Protein AF-A0A5N5KBK5-F1 (afdb_monomer)

Solvent-accessible surface area (backbone atoms only — not comparable to full-atom values): 7857 Å² total; per-residue (Å²): 133,84,83,83,85,76,79,83,78,95,79,77,62,67,44,64,61,38,65,62,66,59,62,87,54,95,77,82,88,71,98,66,90,74,91,50,87,87,74,70,76,76,79,67,47,69,76,61,60,53,34,38,37,91,88,79,69,47,76,40,67,69,63,51,51,38,93,85,81,64,46,69,68,24,78,38,64,38,83,72,53,65,41,37,40,71,66,59,87,49,27,69,35,76,36,81,89,70,71,42,75,47,67,69,32,67,91,77,58,75,78,37,83,91,75,66,76

Sequence (117 aa):
MEEEQNPVSPSRTSTEQIQQDTAKLPHQYGSSSLSNPKDRHEIVRHDIEQVICSVCNTEQEVAQVCNKCGVKMGEYFCDICKFYDDDTSKQHFHCDGCGICRLGGREKFFHCEKCGL

Nearest PDB structures (foldseek):
  7ynx-assembly2_B  TM=9.469E-01  e=6.354E-08  Homo sapiens
  2dkt-assembly1_A  TM=8.827E-01  e=1.521E-07  Mus musculus
  2k2c-assembly1_A  TM=8.159E-01  e=4.761E-07  Homo sapiens

Organism: NCBI:txid2182728

Radius of gyration: 17.58 Å; Cα contacts (8 Å, |Δi|>4): 141; chains: 1; bounding box: 38×39×58 Å

Mean predicted aligned error: 12.8 Å

Structure (mmCIF, N/CA/C/O backbone):
data_AF-A0A5N5KBK5-F1
#
_entry.id   AF-A0A5N5KBK5-F1
#
loop_
_atom_site.group_PDB
_atom_site.id
_atom_site.type_symbol
_atom_site.label_atom_id
_atom_site.label_alt_id
_atom_site.label_comp_id
_atom_site.label_asym_id
_atom_site.label_entity_id
_atom_site.label_seq_id
_atom_site.pdbx_PDB_ins_code
_atom_site.Cartn_x
_atom_site.Cartn_y
_atom_site.Cartn_z
_atom_site.occupancy
_atom_site.B_iso_or_equiv
_atom_site.auth_seq_id
_atom_site.auth_comp_id
_atom_site.auth_asym_id
_atom_site.auth_atom_id
_atom_site.pdbx_PDB_model_num
ATOM 1 N N . MET A 1 1 ? 13.342 20.736 42.309 1.00 39.59 1 MET A N 1
ATOM 2 C CA . MET A 1 1 ? 12.881 21.835 41.447 1.00 39.59 1 MET A CA 1
ATOM 3 C C . MET A 1 1 ? 13.486 21.551 40.095 1.00 39.59 1 MET A C 1
ATOM 5 O O . MET A 1 1 ? 14.702 21.530 40.006 1.00 39.59 1 MET A O 1
ATOM 9 N N . GLU A 1 2 ? 12.602 21.181 39.169 1.00 32.88 2 GLU A N 1
ATOM 10 C CA . GLU A 1 2 ? 12.782 21.157 37.712 1.00 32.88 2 GLU A CA 1
ATOM 11 C C . GLU A 1 2 ? 13.910 20.254 37.183 1.00 32.88 2 GLU A C 1
ATOM 13 O O . GLU A 1 2 ? 15.037 20.688 36.983 1.00 32.88 2 GLU A O 1
ATOM 18 N N . GLU A 1 3 ? 13.576 18.983 36.915 1.00 31.28 3 GLU A N 1
ATOM 19 C CA . GLU A 1 3 ? 14.297 18.205 35.902 1.00 31.28 3 GLU A CA 1
ATOM 20 C C . GLU A 1 3 ? 13.683 18.502 34.529 1.00 31.28 3 GLU A C 1
ATOM 22 O O . GLU A 1 3 ? 12.475 18.374 34.314 1.00 31.28 3 GLU A O 1
ATOM 27 N N . GLU A 1 4 ? 14.553 18.967 33.640 1.00 30.28 4 GLU A N 1
ATOM 28 C CA . GLU A 1 4 ? 14.309 19.356 32.258 1.00 30.28 4 GLU A CA 1
ATOM 29 C C . GLU A 1 4 ? 13.643 18.224 31.457 1.00 30.28 4 GLU A C 1
ATOM 31 O O . GLU A 1 4 ? 14.179 17.124 31.310 1.00 30.28 4 GLU A O 1
ATOM 36 N N . GLN A 1 5 ? 12.464 18.508 30.903 1.00 33.22 5 GLN A N 1
ATOM 37 C CA . GLN A 1 5 ? 11.801 17.659 29.919 1.00 33.22 5 GLN A CA 1
ATOM 38 C C . GLN A 1 5 ? 12.518 17.796 28.573 1.00 33.22 5 GLN A C 1
ATOM 40 O O . GLN A 1 5 ? 12.346 18.786 27.865 1.00 33.22 5 GLN A O 1
ATOM 45 N N . ASN A 1 6 ? 13.307 16.786 28.209 1.00 33.09 6 ASN A N 1
ATOM 46 C CA . ASN A 1 6 ? 13.864 16.649 26.865 1.00 33.09 6 ASN A CA 1
ATOM 47 C C . ASN A 1 6 ? 12.784 16.038 25.938 1.00 33.09 6 ASN A C 1
ATOM 49 O O . ASN A 1 6 ? 12.202 15.009 26.301 1.00 33.09 6 ASN A O 1
ATOM 53 N N . PRO A 1 7 ? 12.448 16.656 24.789 1.00 33.69 7 PRO A N 1
ATOM 54 C CA . PRO A 1 7 ? 11.328 16.237 23.948 1.00 33.69 7 PRO A CA 1
ATOM 55 C C . PRO A 1 7 ? 11.526 14.829 23.379 1.00 33.69 7 PRO A C 1
ATOM 57 O O . PRO A 1 7 ? 12.537 14.530 22.743 1.00 33.69 7 PRO A O 1
ATOM 60 N N . VAL A 1 8 ? 10.519 13.969 23.562 1.00 37.62 8 VAL A N 1
ATOM 61 C CA . VAL A 1 8 ? 10.441 12.679 22.868 1.00 37.62 8 VAL A CA 1
ATOM 62 C C . VAL A 1 8 ? 10.412 12.953 21.359 1.00 37.62 8 VAL A C 1
ATOM 64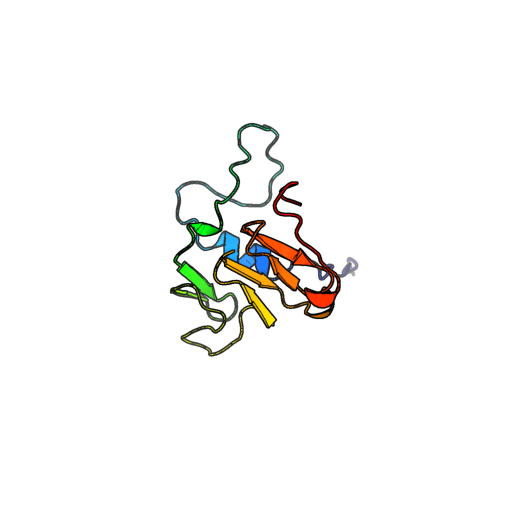 O O . VAL A 1 8 ? 9.547 13.664 20.846 1.00 37.62 8 VAL A O 1
ATOM 67 N N . SER A 1 9 ? 11.411 12.441 20.651 1.00 32.25 9 SER A N 1
ATOM 68 C CA . SER A 1 9 ? 11.565 12.565 19.204 1.00 32.25 9 SER A CA 1
ATOM 69 C C . SER A 1 9 ? 10.428 11.838 18.460 1.00 32.25 9 SER A C 1
ATOM 71 O O . SER A 1 9 ? 10.136 10.681 18.776 1.00 32.25 9 SER A O 1
ATOM 73 N N . PRO A 1 10 ? 9.776 12.457 17.452 1.00 41.88 10 PRO A N 1
ATOM 74 C CA . PRO A 1 10 ? 8.694 11.828 16.709 1.00 41.88 10 PRO A CA 1
ATOM 75 C C . PRO A 1 10 ? 9.276 11.078 15.511 1.00 41.88 10 PRO A C 1
ATOM 77 O O . PRO A 1 10 ? 9.342 11.596 14.401 1.00 41.88 10 PRO A O 1
ATOM 80 N N . SER A 1 11 ? 9.744 9.854 15.726 1.00 32.88 11 SER A N 1
ATOM 81 C CA . SER A 1 11 ? 10.150 8.994 14.611 1.00 32.88 11 SER A CA 1
ATOM 82 C C . SER A 1 11 ? 10.030 7.522 14.985 1.00 32.88 11 SER A C 1
ATOM 84 O O . SER A 1 11 ? 11.024 6.809 15.098 1.00 32.88 11 SER A O 1
ATOM 86 N N . ARG A 1 12 ? 8.797 7.075 15.213 1.00 38.50 12 ARG A N 1
ATOM 87 C CA . ARG A 1 12 ? 8.417 5.665 15.098 1.00 38.50 12 ARG A CA 1
ATOM 88 C C . ARG A 1 12 ? 7.270 5.636 14.103 1.00 38.50 12 ARG A C 1
ATOM 90 O O . ARG A 1 12 ? 6.198 6.157 14.388 1.00 38.50 12 ARG A O 1
ATOM 97 N N . THR A 1 13 ? 7.548 5.187 12.887 1.00 39.00 13 THR A N 1
ATOM 98 C CA . THR A 1 13 ? 6.551 5.128 11.817 1.00 39.00 13 THR A CA 1
ATOM 99 C C . THR A 1 13 ? 5.465 4.122 12.198 1.00 39.00 13 THR A C 1
ATOM 101 O O . THR A 1 13 ? 5.772 3.070 12.759 1.00 39.00 13 THR A O 1
ATOM 104 N N . SER A 1 14 ? 4.205 4.428 11.885 1.00 43.53 14 SER A N 1
ATOM 105 C CA . SER A 1 14 ? 3.017 3.610 12.189 1.00 43.53 14 SER A CA 1
ATOM 106 C C . SER A 1 14 ? 3.141 2.136 11.742 1.00 43.53 14 SER A C 1
ATOM 108 O O . SER A 1 14 ? 2.526 1.255 12.343 1.00 43.53 14 SER A O 1
ATOM 110 N N . THR A 1 15 ? 4.012 1.853 10.760 1.00 43.41 15 THR A N 1
ATOM 111 C CA . THR A 1 15 ? 4.473 0.513 10.340 1.00 43.41 15 THR A CA 1
ATOM 112 C C . THR A 1 15 ? 4.936 -0.376 11.491 1.00 43.41 15 THR A C 1
ATOM 114 O O . THR A 1 15 ? 4.525 -1.531 11.577 1.00 43.41 15 THR A O 1
ATOM 117 N N . GLU A 1 16 ? 5.811 0.134 12.362 1.00 40.22 16 GLU A N 1
ATOM 118 C CA . GLU A 1 16 ? 6.440 -0.676 13.408 1.00 40.22 16 GLU A CA 1
ATOM 119 C C . GLU A 1 16 ? 5.425 -1.101 14.465 1.00 40.22 16 GLU A C 1
ATOM 121 O O . GLU A 1 16 ? 5.563 -2.183 15.025 1.00 40.22 16 GLU A O 1
ATOM 126 N N . GLN A 1 17 ? 4.389 -0.295 14.705 1.00 42.09 17 GLN A N 1
ATOM 127 C CA . GLN A 1 17 ? 3.408 -0.577 15.748 1.00 42.09 17 GLN A CA 1
ATOM 128 C C . GLN A 1 17 ? 2.351 -1.594 15.297 1.00 42.09 17 GLN A C 1
ATOM 130 O O . GLN A 1 17 ? 1.992 -2.469 16.073 1.00 42.09 17 GLN A O 1
ATOM 135 N N . ILE A 1 18 ? 1.916 -1.555 14.031 1.00 49.03 18 ILE A N 1
ATOM 136 C CA . ILE A 1 18 ? 0.914 -2.500 13.499 1.00 49.03 18 ILE A CA 1
ATOM 137 C C . ILE A 1 18 ? 1.512 -3.911 13.327 1.00 49.03 18 ILE A C 1
ATOM 139 O O . ILE A 1 18 ? 0.824 -4.906 13.546 1.00 49.03 18 ILE A O 1
ATOM 143 N N . GLN A 1 19 ? 2.803 -4.018 12.981 1.00 45.25 19 GLN A N 1
ATOM 144 C CA . GLN A 1 19 ? 3.501 -5.308 12.862 1.00 45.25 19 GLN A CA 1
ATOM 145 C C . GLN A 1 19 ? 3.783 -5.999 14.211 1.00 45.25 19 GLN A C 1
ATOM 147 O O . GLN A 1 19 ? 3.998 -7.209 14.228 1.00 45.25 19 GLN A O 1
ATOM 152 N N . GLN A 1 20 ? 3.815 -5.263 15.327 1.00 42.16 20 GLN A N 1
ATOM 153 C CA . GLN A 1 20 ? 4.145 -5.820 16.649 1.00 42.16 20 GLN A CA 1
ATOM 154 C C . GLN A 1 20 ? 2.977 -6.582 17.294 1.00 42.16 20 GLN A C 1
ATOM 156 O O . GLN A 1 20 ? 3.207 -7.437 18.147 1.00 42.16 20 GLN A O 1
ATOM 161 N N . ASP A 1 21 ? 1.744 -6.328 16.851 1.00 42.22 21 ASP A N 1
ATOM 162 C CA . ASP A 1 21 ? 0.535 -6.775 17.548 1.00 42.22 21 ASP A CA 1
ATOM 163 C C . ASP A 1 21 ? -0.110 -8.046 16.955 1.00 42.22 21 ASP A C 1
ATOM 165 O O . ASP A 1 21 ? -1.010 -8.632 17.557 1.00 42.22 21 ASP A O 1
ATOM 169 N N . THR A 1 22 ? 0.367 -8.519 15.799 1.00 40.97 22 THR A N 1
ATOM 170 C CA . THR A 1 22 ? -0.103 -9.762 15.150 1.00 40.97 22 THR A CA 1
ATOM 171 C C . THR A 1 22 ? 0.636 -11.003 15.660 1.00 40.97 22 THR A C 1
ATOM 173 O O . THR A 1 22 ? 0.180 -12.135 15.494 1.00 40.97 22 THR A O 1
ATOM 176 N N . ALA A 1 23 ? 1.760 -10.803 16.352 1.00 40.34 23 ALA A N 1
ATOM 177 C CA . ALA A 1 23 ? 2.574 -11.855 16.938 1.00 40.34 23 ALA A CA 1
ATOM 178 C C . ALA A 1 23 ? 2.049 -12.277 18.323 1.00 40.34 23 ALA A C 1
ATOM 180 O O . ALA A 1 23 ? 2.739 -12.156 19.333 1.00 40.34 23 ALA A O 1
ATOM 181 N N . LYS A 1 24 ? 0.852 -12.875 18.391 1.00 39.84 24 LYS A N 1
ATOM 182 C CA . LYS A 1 24 ? 0.524 -13.798 19.498 1.00 39.84 24 LYS A CA 1
ATOM 183 C C . LYS A 1 24 ? 1.196 -15.157 19.257 1.00 39.84 24 LYS A C 1
ATOM 185 O O . LYS A 1 24 ? 0.543 -16.192 19.205 1.00 39.84 24 LYS A O 1
ATOM 190 N N . LEU A 1 25 ? 2.520 -15.149 19.115 1.00 38.66 25 LEU A N 1
ATOM 191 C CA . LEU A 1 25 ? 3.369 -16.323 19.311 1.00 38.66 25 LEU A CA 1
ATOM 192 C C . LEU A 1 25 ? 4.059 -16.162 20.675 1.00 38.66 25 LEU A C 1
ATOM 194 O O . LEU A 1 25 ? 4.375 -15.037 21.073 1.00 38.66 25 LEU A O 1
ATOM 198 N N . PRO A 1 26 ? 4.230 -17.243 21.456 1.00 33.38 26 PRO A N 1
ATOM 199 C CA . PRO A 1 26 ? 4.770 -17.137 22.799 1.00 33.38 26 PRO A CA 1
ATOM 200 C C . PRO A 1 26 ? 6.213 -16.638 22.691 1.00 33.38 26 PRO A C 1
ATOM 202 O O . PRO A 1 26 ? 6.997 -17.205 21.941 1.00 33.38 26 PRO A O 1
ATOM 205 N N . HIS A 1 27 ? 6.532 -15.611 23.479 1.0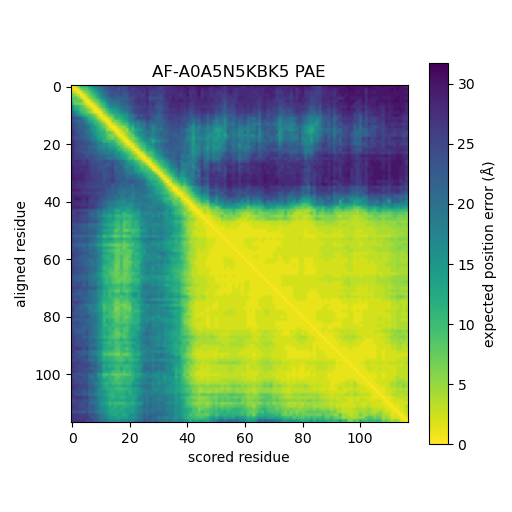0 39.16 27 HIS A N 1
ATOM 206 C CA . HIS A 1 27 ? 7.831 -14.940 23.639 1.00 39.16 27 HIS A CA 1
ATOM 207 C C . HIS A 1 27 ? 7.989 -13.573 22.948 1.00 39.16 27 HIS A C 1
ATOM 209 O O . HIS A 1 27 ? 8.564 -13.428 21.880 1.00 39.16 27 HIS A O 1
ATOM 215 N N . GLN A 1 28 ? 7.528 -12.565 23.702 1.00 42.12 28 GLN A N 1
ATOM 216 C CA . GLN A 1 28 ? 8.246 -11.339 24.079 1.00 42.12 28 GLN A CA 1
ATOM 217 C C . GLN A 1 28 ? 8.961 -10.555 22.968 1.00 42.12 28 GLN A C 1
ATOM 219 O O . GLN A 1 28 ? 10.074 -10.897 22.590 1.00 42.12 28 GLN A O 1
ATOM 224 N N . TYR A 1 29 ? 8.437 -9.374 22.630 1.00 38.38 29 TYR A N 1
ATOM 225 C CA . TYR A 1 29 ? 9.276 -8.273 22.151 1.00 38.38 29 TYR A CA 1
ATOM 226 C C . TYR A 1 29 ? 8.994 -6.988 22.932 1.00 38.38 29 TYR A C 1
ATOM 228 O O . TYR A 1 29 ? 8.162 -6.161 22.577 1.00 38.38 29 TYR A O 1
ATOM 236 N N . GLY A 1 30 ? 9.739 -6.835 24.028 1.00 34.66 30 GLY A N 1
ATOM 237 C CA . GLY A 1 30 ? 10.154 -5.533 24.532 1.00 34.66 30 GLY A CA 1
ATOM 238 C C . GLY A 1 30 ? 11.498 -5.178 23.899 1.00 34.66 30 GLY A C 1
ATOM 239 O O . GLY A 1 30 ? 12.342 -6.052 23.694 1.00 34.66 30 GLY A O 1
ATOM 240 N N . SER A 1 31 ? 11.705 -3.899 23.584 1.00 58.91 31 SER A N 1
ATOM 241 C CA . SER A 1 31 ? 12.996 -3.381 23.125 1.00 58.91 31 SER A CA 1
ATOM 242 C C . SER A 1 31 ? 14.105 -3.781 24.099 1.00 58.91 31 SER A C 1
ATOM 244 O O . SER A 1 31 ? 14.206 -3.244 25.196 1.00 58.91 31 SER A O 1
ATOM 246 N N . SER A 1 32 ? 14.944 -4.728 23.702 1.00 41.72 32 SER A N 1
ATOM 247 C CA . SER A 1 32 ? 16.210 -4.991 24.370 1.00 41.72 32 SER A CA 1
ATOM 248 C C . SER A 1 32 ? 17.167 -5.605 23.362 1.00 41.72 32 SER A C 1
ATOM 250 O O . SER A 1 32 ? 16.798 -6.451 22.553 1.00 41.72 32 SER A O 1
ATOM 252 N N . SER A 1 33 ? 18.386 -5.085 23.358 1.00 51.31 33 SER A N 1
A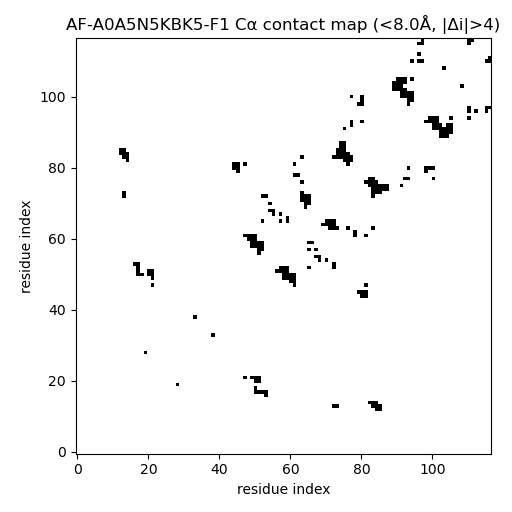TOM 253 C CA . SER A 1 33 ? 19.503 -5.506 22.527 1.00 51.31 33 SER A CA 1
ATOM 254 C C . SER A 1 33 ? 19.722 -7.020 22.622 1.00 51.31 33 SER A C 1
ATOM 256 O O . SER A 1 33 ? 20.414 -7.490 23.523 1.00 51.31 33 SER A O 1
ATOM 258 N N . LEU A 1 34 ? 19.148 -7.797 21.702 1.00 46.12 34 LEU A N 1
ATOM 259 C CA . LEU A 1 34 ? 19.434 -9.224 21.599 1.00 46.12 34 LEU A CA 1
ATOM 260 C C . LEU A 1 34 ? 20.830 -9.386 20.985 1.00 46.12 34 LEU A C 1
ATOM 262 O O . LEU A 1 34 ? 21.071 -9.079 19.818 1.00 46.12 34 LEU A O 1
ATOM 266 N N . SER A 1 35 ? 21.770 -9.834 21.812 1.00 52.12 35 SER A N 1
ATOM 267 C CA . SER A 1 35 ? 23.204 -9.978 21.534 1.00 52.12 35 SER A CA 1
ATOM 268 C C . SER A 1 35 ? 23.564 -11.220 20.706 1.00 52.12 35 SER A C 1
ATOM 270 O O . SER A 1 35 ? 24.736 -11.586 20.629 1.00 52.12 35 SER A O 1
ATOM 272 N N . ASN A 1 36 ? 22.589 -11.860 20.054 1.00 48.25 36 ASN A N 1
ATOM 273 C CA . ASN A 1 36 ? 22.799 -13.086 19.294 1.00 48.25 36 ASN A CA 1
ATOM 274 C C . ASN A 1 36 ? 22.242 -12.956 17.857 1.00 48.25 36 ASN A C 1
ATOM 276 O O . ASN A 1 36 ? 21.031 -12.833 17.675 1.00 48.25 36 ASN A O 1
ATOM 280 N N . PRO A 1 37 ? 23.089 -13.005 16.809 1.00 54.34 37 PRO A N 1
ATOM 281 C CA . PRO A 1 37 ? 22.663 -12.858 15.410 1.00 54.34 37 PRO A CA 1
ATOM 282 C C . PRO A 1 37 ? 21.663 -13.916 14.921 1.00 54.34 37 PRO A C 1
ATOM 284 O O . PRO A 1 37 ? 21.042 -13.717 13.882 1.00 54.34 37 PRO A O 1
ATOM 287 N N . LYS A 1 38 ? 21.530 -15.040 15.640 1.00 52.66 38 LYS A N 1
ATOM 288 C CA . LYS A 1 38 ? 20.673 -16.178 15.270 1.00 52.66 38 LYS A CA 1
ATOM 289 C C . LYS A 1 38 ? 19.205 -16.011 15.668 1.00 52.66 38 LYS A C 1
ATOM 291 O O . LYS A 1 38 ? 18.383 -16.767 15.178 1.00 52.66 38 LYS A O 1
ATOM 296 N N . ASP A 1 39 ? 18.888 -15.022 16.502 1.00 53.84 39 ASP A N 1
ATOM 297 C CA . ASP A 1 39 ? 17.518 -14.741 16.957 1.00 53.84 39 ASP A CA 1
ATOM 298 C C . ASP A 1 39 ? 16.828 -13.641 16.132 1.00 53.84 39 ASP A C 1
ATOM 300 O O . ASP A 1 39 ? 15.728 -13.198 16.459 1.00 53.84 39 ASP A O 1
ATOM 304 N N . ARG A 1 40 ? 17.453 -13.194 15.032 1.00 49.75 40 ARG A N 1
ATOM 305 C CA . ARG A 1 40 ? 16.818 -12.303 14.052 1.00 49.75 40 ARG A CA 1
ATOM 306 C C . ARG A 1 40 ? 15.877 -1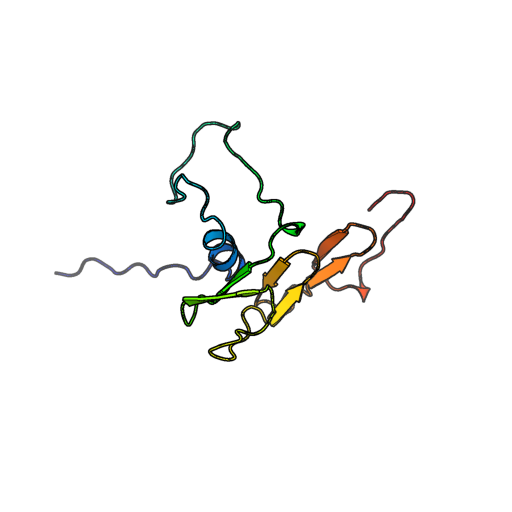3.108 13.163 1.00 49.75 40 ARG A C 1
ATOM 308 O O . ARG A 1 40 ? 16.209 -13.426 12.025 1.00 49.75 40 ARG A O 1
ATOM 315 N N . HIS A 1 41 ? 14.711 -13.445 13.690 1.00 57.44 41 HIS A N 1
ATOM 316 C CA . HIS A 1 41 ? 13.630 -13.965 12.866 1.00 57.44 41 HIS A CA 1
ATOM 317 C C . HIS A 1 41 ? 12.988 -12.791 12.119 1.00 57.44 41 HIS A C 1
ATOM 319 O O . HIS A 1 41 ? 12.438 -11.874 12.729 1.00 57.44 41 HIS A O 1
ATOM 325 N N . GLU A 1 42 ? 13.127 -12.781 10.794 1.00 59.53 42 GLU A N 1
ATOM 326 C CA . GLU A 1 42 ? 12.452 -11.816 9.931 1.00 59.53 42 GLU A CA 1
ATOM 327 C C . GLU A 1 42 ? 10.975 -12.203 9.818 1.00 59.53 42 GLU A C 1
ATOM 329 O O . GLU A 1 42 ? 10.643 -13.343 9.492 1.00 59.53 42 GLU A O 1
ATOM 334 N N . ILE A 1 43 ? 10.080 -11.262 10.117 1.00 66.38 43 ILE A N 1
ATOM 335 C CA . ILE A 1 43 ? 8.644 -11.471 9.927 1.00 66.38 43 ILE A CA 1
ATOM 336 C C . ILE A 1 43 ? 8.384 -11.578 8.422 1.00 66.38 43 ILE A C 1
ATOM 338 O O . ILE A 1 43 ? 8.625 -10.622 7.680 1.00 66.38 43 ILE A O 1
ATOM 342 N N . VAL A 1 44 ? 7.847 -12.716 7.976 1.00 79.25 44 VAL A N 1
ATOM 343 C CA . VAL A 1 44 ? 7.387 -12.898 6.594 1.00 79.25 44 VAL A CA 1
ATOM 344 C C . VAL A 1 44 ? 6.088 -12.118 6.419 1.00 79.25 44 VAL A C 1
ATOM 346 O O . VAL A 1 44 ? 4.997 -12.598 6.702 1.00 79.25 44 VAL A O 1
ATOM 349 N N . ARG A 1 45 ? 6.212 -10.861 5.983 1.00 79.50 45 ARG A N 1
ATOM 350 C CA . ARG A 1 45 ? 5.081 -9.919 5.924 1.00 79.50 45 ARG A CA 1
ATOM 351 C C . ARG A 1 45 ? 3.939 -10.383 5.024 1.00 79.50 45 ARG A C 1
ATOM 353 O O . ARG A 1 45 ? 2.802 -10.016 5.276 1.00 79.50 45 ARG A O 1
ATOM 360 N N . HIS A 1 46 ? 4.243 -11.177 4.001 1.00 81.50 46 HIS A N 1
ATOM 361 C CA . HIS A 1 46 ? 3.258 -11.684 3.045 1.00 81.50 46 HIS A CA 1
ATOM 362 C C . HIS A 1 46 ? 2.246 -12.652 3.679 1.00 81.50 46 HIS A C 1
ATOM 364 O O . HIS A 1 46 ? 1.136 -12.760 3.169 1.00 81.50 46 HIS A O 1
ATOM 370 N N . ASP A 1 47 ? 2.592 -13.275 4.810 1.00 85.00 47 ASP A N 1
ATOM 371 C CA . ASP A 1 47 ? 1.749 -14.267 5.492 1.00 85.00 47 ASP A CA 1
ATOM 372 C C . ASP A 1 47 ? 0.864 -13.637 6.585 1.00 85.00 47 ASP A C 1
ATOM 374 O O . ASP A 1 47 ? 0.157 -14.333 7.312 1.00 85.00 47 ASP A O 1
ATOM 378 N N . ILE A 1 48 ? 0.907 -12.309 6.747 1.00 87.94 48 ILE A N 1
ATOM 379 C CA . ILE A 1 48 ? 0.079 -11.606 7.729 1.00 87.94 48 ILE A CA 1
ATOM 380 C C . ILE A 1 48 ? -1.356 -11.512 7.198 1.00 87.94 48 ILE A C 1
ATOM 382 O O . ILE A 1 48 ? -1.608 -10.869 6.178 1.00 87.94 48 ILE A O 1
ATOM 386 N N . GLU A 1 49 ? -2.301 -12.100 7.933 1.00 92.06 49 GLU A N 1
ATOM 387 C CA . GLU A 1 49 ? -3.739 -12.082 7.611 1.00 92.06 49 GLU A CA 1
ATOM 388 C C . GLU A 1 49 ? -4.549 -11.119 8.494 1.00 92.06 49 GLU A C 1
ATOM 390 O O . GLU A 1 49 ? -5.596 -10.618 8.077 1.00 92.06 49 GLU A O 1
ATOM 395 N N . GLN A 1 50 ? -4.057 -10.814 9.698 1.00 93.56 50 GLN A N 1
ATOM 396 C CA . GLN A 1 50 ? -4.727 -9.938 10.664 1.00 93.56 50 GLN A CA 1
ATOM 397 C C . GLN A 1 50 ? -3.836 -8.772 11.077 1.00 93.56 50 GLN A C 1
ATOM 399 O O . GLN A 1 50 ? -2.618 -8.870 10.999 1.00 93.56 50 GLN A O 1
ATOM 404 N N . VAL A 1 51 ? -4.445 -7.672 11.519 1.00 93.56 51 VAL A N 1
ATOM 405 C CA . VAL A 1 51 ? -3.790 -6.458 12.029 1.00 93.56 51 VAL A CA 1
ATOM 406 C C . VAL A 1 51 ? -4.595 -5.868 13.183 1.00 93.56 51 VAL A C 1
ATOM 408 O O . VAL A 1 51 ? -5.809 -6.067 13.270 1.00 93.56 51 VAL A O 1
ATOM 411 N N . ILE A 1 52 ? -3.934 -5.104 14.054 1.00 94.25 52 ILE A N 1
ATOM 412 C CA . ILE A 1 52 ? -4.596 -4.372 15.139 1.00 94.25 52 ILE A CA 1
ATOM 413 C C . ILE A 1 52 ? -4.553 -2.871 14.849 1.00 94.25 52 ILE A C 1
ATOM 415 O O . ILE A 1 52 ? -3.502 -2.297 14.575 1.00 94.25 52 ILE A O 1
ATOM 419 N N .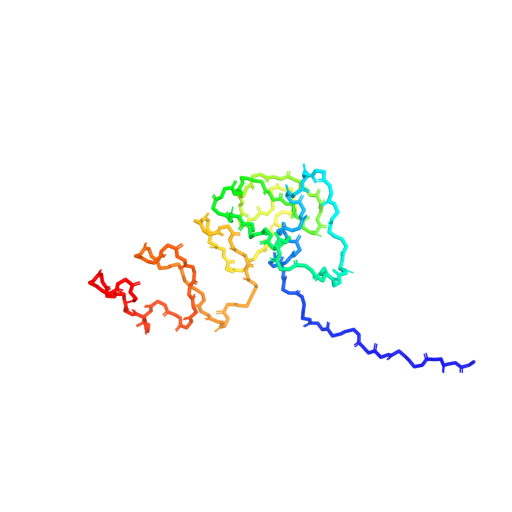 CYS A 1 53 ? -5.711 -2.214 14.920 1.00 94.69 53 CYS A N 1
ATOM 420 C CA . CYS A 1 53 ? -5.797 -0.764 14.791 1.00 94.69 53 CYS A CA 1
ATOM 421 C C . CYS A 1 53 ? -5.222 -0.075 16.036 1.00 94.69 53 CYS A C 1
ATOM 423 O O . CYS A 1 53 ? -5.834 -0.130 17.101 1.00 94.69 53 CYS A O 1
ATOM 425 N N . SER A 1 54 ? -4.132 0.680 15.895 1.00 92.19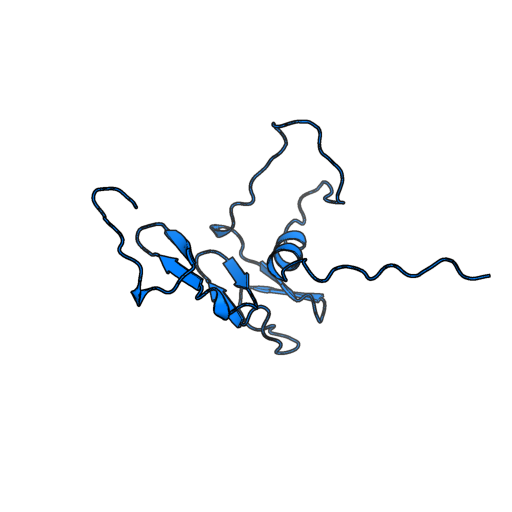 54 SER A N 1
ATOM 426 C CA . SER A 1 54 ? -3.484 1.374 17.022 1.00 92.19 54 SER A CA 1
ATOM 427 C C . SER A 1 54 ? -4.322 2.498 17.656 1.00 92.19 54 SER A C 1
ATOM 429 O O . SER A 1 54 ? -3.992 2.977 18.735 1.00 92.19 54 SER A O 1
ATOM 431 N N . VAL A 1 55 ? -5.414 2.934 17.012 1.00 94.25 55 VAL A N 1
ATOM 432 C CA . VAL A 1 55 ? -6.311 3.979 17.547 1.00 94.25 55 VAL A CA 1
ATOM 433 C C . VAL A 1 55 ? -7.385 3.399 18.465 1.00 94.25 55 VAL A C 1
ATOM 435 O O . VAL A 1 55 ? -7.715 3.994 19.487 1.00 94.25 55 VAL A O 1
ATOM 438 N N . CYS A 1 56 ? -7.976 2.257 18.101 1.00 95.69 56 CYS A N 1
ATOM 439 C CA . CYS A 1 56 ? -9.124 1.695 18.825 1.00 95.69 56 CYS A CA 1
ATOM 440 C C . CYS A 1 56 ? -8.939 0.245 19.291 1.00 95.69 56 CYS A C 1
ATOM 442 O O . CYS A 1 56 ? -9.885 -0.333 19.830 1.00 95.69 56 CYS A O 1
ATOM 444 N N . ASN A 1 57 ? -7.748 -0.325 19.086 1.00 94.56 57 ASN A N 1
ATOM 445 C CA . ASN A 1 57 ? -7.333 -1.677 19.470 1.00 94.56 57 ASN A CA 1
ATOM 446 C C . ASN A 1 57 ? -8.221 -2.796 18.910 1.00 94.56 57 ASN A C 1
ATOM 448 O O . ASN A 1 57 ? -8.383 -3.843 19.529 1.00 94.56 57 ASN A O 1
ATOM 452 N N . THR A 1 58 ? -8.833 -2.568 17.747 1.00 94.69 58 THR A N 1
ATOM 453 C CA . THR A 1 58 ? -9.610 -3.612 17.067 1.00 94.69 58 THR A CA 1
ATOM 454 C C . THR A 1 58 ? -8.680 -4.503 16.273 1.00 94.69 58 THR A C 1
ATOM 456 O O . THR A 1 58 ? -7.972 -4.009 15.399 1.00 94.69 58 THR A O 1
ATOM 459 N N . GLU A 1 59 ? -8.712 -5.794 16.584 1.00 96.81 59 GLU A N 1
ATOM 460 C CA . GLU A 1 59 ? -8.145 -6.862 15.765 1.00 96.81 59 GLU A CA 1
ATOM 461 C C . GLU A 1 59 ? -9.088 -7.124 14.581 1.00 96.81 59 GLU A C 1
ATOM 463 O O . GLU A 1 59 ? -10.305 -7.235 14.753 1.00 96.81 59 GLU A O 1
ATOM 468 N N . GLN A 1 60 ? -8.540 -7.134 13.370 1.00 95.06 60 GLN A N 1
ATOM 469 C CA . GLN A 1 60 ? -9.299 -7.242 12.127 1.00 95.06 60 GLN A CA 1
ATOM 470 C C . GLN A 1 60 ? -8.461 -7.882 11.019 1.00 95.06 60 GLN A C 1
ATOM 472 O O . GLN A 1 60 ? -7.236 -7.926 11.108 1.00 95.06 60 GLN A O 1
ATOM 477 N N . GLU A 1 61 ? -9.114 -8.316 9.940 1.00 96.25 61 GLU A N 1
ATOM 478 C CA . GLU A 1 61 ? -8.418 -8.671 8.701 1.00 96.25 61 GLU A CA 1
ATOM 479 C C . GLU A 1 61 ? -7.625 -7.474 8.160 1.00 96.25 61 GLU A C 1
ATOM 481 O O . GLU A 1 61 ? -7.994 -6.305 8.361 1.00 96.25 61 GLU A O 1
ATOM 486 N N . VAL A 1 62 ? -6.528 -7.778 7.464 1.00 95.94 62 VAL A N 1
ATOM 487 C CA . VAL A 1 62 ? -5.710 -6.772 6.784 1.00 95.94 62 VAL A CA 1
ATOM 488 C C . VAL A 1 62 ? -6.600 -5.924 5.882 1.00 95.94 62 VAL A C 1
ATOM 490 O O . VAL A 1 62 ? -7.202 -6.391 4.920 1.00 95.94 62 VAL A O 1
ATOM 493 N N . ALA A 1 63 ? -6.619 -4.632 6.172 1.00 96.38 63 ALA A N 1
ATOM 494 C CA . ALA A 1 63 ? -7.236 -3.616 5.341 1.00 96.38 63 ALA A CA 1
ATOM 495 C C . ALA A 1 63 ? -6.531 -2.283 5.592 1.00 96.38 63 ALA A C 1
ATOM 497 O O . ALA A 1 63 ? -5.865 -2.122 6.613 1.00 96.38 63 ALA A O 1
ATOM 498 N N . GLN A 1 64 ? -6.700 -1.306 4.699 1.00 96.81 64 GLN A N 1
ATOM 499 C CA . GLN A 1 64 ? -6.188 0.052 4.922 1.00 96.81 64 GLN A CA 1
ATOM 500 C C . GLN A 1 64 ? -6.968 0.801 6.009 1.00 96.81 64 GLN A C 1
ATOM 502 O O . GLN A 1 64 ? -6.409 1.624 6.731 1.00 96.81 64 GLN A O 1
ATOM 507 N N . VAL A 1 65 ? -8.273 0.551 6.098 1.00 97.31 65 VAL A N 1
ATOM 508 C CA . VAL A 1 65 ? -9.191 1.285 6.969 1.00 97.31 65 VAL A CA 1
ATOM 509 C C . VAL A 1 65 ? -9.635 0.381 8.109 1.00 97.31 65 VAL A C 1
ATOM 511 O O . VAL A 1 65 ? -9.965 -0.789 7.902 1.00 97.31 65 VAL A O 1
ATOM 514 N N . CYS A 1 66 ? -9.655 0.922 9.325 1.00 96.56 66 CYS A N 1
ATOM 515 C CA . CYS A 1 66 ? -10.167 0.190 10.469 1.00 96.56 66 CYS A CA 1
ATOM 516 C C . CYS A 1 66 ? -11.676 -0.048 10.327 1.00 96.56 66 CYS A C 1
ATOM 518 O O . CYS A 1 66 ? -12.438 0.904 10.148 1.00 96.56 66 CYS A O 1
ATOM 520 N N . ASN A 1 67 ? -12.122 -1.297 10.470 1.00 97.38 67 ASN A N 1
ATOM 521 C CA . ASN A 1 67 ? -13.534 -1.656 10.303 1.00 97.38 67 ASN A CA 1
ATOM 522 C C . ASN A 1 67 ? -14.438 -1.151 11.448 1.00 97.38 67 ASN A C 1
ATOM 524 O O . ASN A 1 67 ? -15.654 -1.083 11.280 1.00 97.38 67 ASN A O 1
ATOM 528 N N . LYS A 1 68 ? -13.854 -0.770 12.594 1.00 97.62 68 LYS A N 1
ATOM 529 C CA . LYS A 1 68 ? -14.588 -0.291 13.771 1.00 97.62 68 LYS A CA 1
ATOM 530 C C . LYS A 1 68 ? -14.608 1.228 13.892 1.00 97.62 68 LYS A C 1
ATOM 532 O O . LYS A 1 68 ? -15.672 1.794 14.121 1.00 97.62 68 LYS A O 1
ATOM 537 N N . CYS A 1 69 ? -13.454 1.894 13.805 1.00 97.12 69 CYS A N 1
ATOM 538 C CA . CYS A 1 69 ? -13.371 3.350 13.995 1.00 97.12 69 CYS A CA 1
ATOM 539 C C . CYS A 1 69 ? -13.239 4.150 12.692 1.00 97.12 69 CYS A C 1
ATOM 541 O O . CYS A 1 69 ? -13.290 5.376 12.739 1.00 97.12 69 CYS A O 1
ATOM 543 N N . GLY A 1 70 ? -13.066 3.488 11.543 1.00 96.94 70 GLY A N 1
ATOM 544 C CA . GLY A 1 70 ? -13.010 4.141 10.232 1.00 96.94 70 GLY A CA 1
ATOM 545 C C . GLY A 1 70 ? -11.726 4.922 9.943 1.00 96.94 70 GLY A C 1
ATOM 546 O O . GLY A 1 70 ? -11.636 5.566 8.900 1.00 96.94 70 GLY A O 1
ATOM 547 N N . VAL A 1 71 ? -10.725 4.883 10.829 1.00 96.00 71 VAL A N 1
ATOM 548 C CA . VAL A 1 71 ? -9.436 5.546 10.584 1.00 96.00 71 VAL A CA 1
ATOM 549 C C . VAL A 1 71 ? -8.665 4.827 9.477 1.00 96.00 71 VAL A C 1
ATOM 551 O O . VAL A 1 71 ? -8.684 3.596 9.405 1.00 96.00 71 VAL A O 1
ATOM 554 N N . LYS A 1 72 ? -7.950 5.577 8.638 1.00 95.75 72 LYS A N 1
ATOM 555 C CA . LYS A 1 72 ? -6.911 5.001 7.781 1.00 95.75 72 LYS A CA 1
ATOM 556 C C . LYS A 1 72 ? -5.695 4.667 8.640 1.00 95.75 72 LYS A C 1
ATOM 558 O O . LYS A 1 72 ? -5.203 5.521 9.365 1.00 95.75 72 LYS A O 1
ATOM 563 N N . MET A 1 73 ? -5.223 3.432 8.549 1.00 95.00 73 MET A N 1
ATOM 564 C CA . MET A 1 73 ? -4.051 2.944 9.287 1.00 95.00 73 MET A CA 1
ATOM 565 C C . MET A 1 73 ? -2.728 3.227 8.551 1.00 95.00 73 MET A C 1
ATOM 567 O O . MET A 1 73 ? -1.659 2.903 9.055 1.00 95.00 73 MET A O 1
ATOM 571 N N . GLY A 1 74 ? -2.816 3.816 7.357 1.00 95.12 74 GLY A N 1
ATOM 572 C CA . GLY A 1 74 ? -1.712 4.326 6.552 1.00 95.12 74 GLY A CA 1
ATOM 573 C C . GLY A 1 74 ? -2.270 5.095 5.356 1.00 95.12 74 GLY A C 1
ATOM 574 O O . GLY A 1 74 ? -3.243 4.642 4.740 1.00 95.12 74 GLY A O 1
ATOM 575 N N . GLU A 1 75 ? -1.694 6.245 5.007 1.00 95.81 75 GLU A N 1
ATOM 576 C CA . GLU A 1 75 ? -2.074 6.949 3.769 1.00 95.81 75 GLU A CA 1
ATOM 577 C C . GLU A 1 75 ? -1.650 6.164 2.519 1.00 95.81 75 GLU A C 1
ATOM 579 O O . GLU A 1 75 ? -2.429 6.032 1.573 1.00 95.81 75 GLU A O 1
ATOM 584 N N . TYR A 1 76 ? -0.459 5.561 2.545 1.00 95.94 76 TYR A N 1
ATOM 585 C CA . TYR A 1 76 ? -0.071 4.488 1.637 1.00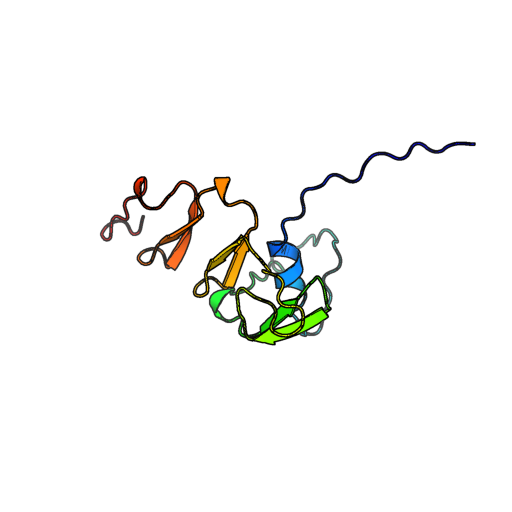 95.94 76 TYR A CA 1
ATOM 586 C C . TYR A 1 76 ? -0.332 3.129 2.285 1.00 95.94 76 TYR A C 1
ATOM 588 O O . TYR A 1 76 ? 0.083 2.874 3.416 1.00 95.94 76 TYR A O 1
ATOM 596 N N . PHE A 1 77 ? -0.964 2.231 1.533 1.00 96.81 77 PHE A N 1
ATOM 597 C CA . PHE A 1 77 ? -1.158 0.842 1.917 1.00 96.81 77 PHE A CA 1
ATOM 598 C C . PHE A 1 77 ? -0.849 -0.076 0.736 1.00 96.81 77 PHE A C 1
ATOM 600 O O . PHE A 1 77 ? -1.328 0.140 -0.378 1.00 96.81 77 PHE A O 1
ATOM 607 N N . CYS A 1 78 ? -0.058 -1.115 0.988 1.00 95.81 78 CYS A N 1
ATOM 608 C CA . CYS A 1 78 ? 0.178 -2.193 0.042 1.00 95.81 78 CYS A CA 1
ATOM 609 C C . CYS A 1 78 ? -0.354 -3.500 0.617 1.00 95.81 78 CYS A C 1
ATOM 611 O O . CYS A 1 78 ? 0.223 -4.035 1.564 1.00 95.81 78 CYS A O 1
ATOM 613 N N . ASP A 1 79 ? -1.410 -4.027 0.001 1.00 94.50 79 ASP A N 1
ATOM 614 C CA . ASP A 1 79 ? -2.021 -5.287 0.422 1.00 94.50 79 ASP A CA 1
ATOM 615 C C . ASP A 1 79 ? -1.121 -6.499 0.160 1.00 94.50 79 ASP A C 1
ATOM 617 O O . ASP A 1 79 ? -1.124 -7.444 0.934 1.00 94.50 79 ASP A O 1
ATOM 621 N N . ILE A 1 80 ? -0.285 -6.457 -0.878 1.00 93.62 80 ILE A N 1
ATOM 622 C CA . ILE A 1 80 ? 0.640 -7.555 -1.186 1.00 93.62 80 ILE A CA 1
ATOM 623 C C . ILE A 1 80 ? 1.715 -7.650 -0.096 1.00 93.62 80 ILE A C 1
ATOM 625 O O . ILE A 1 80 ? 1.937 -8.708 0.478 1.00 93.62 80 ILE A O 1
ATOM 629 N N . CYS A 1 81 ? 2.350 -6.524 0.241 1.00 93.62 81 CYS A N 1
ATOM 630 C CA . CYS A 1 81 ? 3.437 -6.485 1.224 1.00 93.62 81 CYS A CA 1
ATOM 631 C C . CYS A 1 81 ? 2.969 -6.289 2.675 1.00 93.62 81 CYS A C 1
ATOM 633 O O . CYS A 1 81 ? 3.821 -6.181 3.560 1.00 93.62 81 CYS A O 1
ATOM 635 N N . LYS A 1 82 ? 1.656 -6.147 2.908 1.00 93.56 82 LYS A N 1
ATOM 636 C CA . LYS A 1 82 ? 1.047 -5.823 4.212 1.00 93.56 82 LYS A CA 1
ATOM 637 C C . LYS A 1 82 ? 1.714 -4.608 4.880 1.00 93.56 82 LYS A C 1
ATOM 639 O O . LYS A 1 82 ? 2.064 -4.616 6.060 1.00 93.56 82 LYS A O 1
ATOM 644 N N . PHE A 1 83 ? 1.946 -3.563 4.081 1.00 93.25 83 PHE A N 1
ATOM 645 C CA . PHE A 1 83 ? 2.742 -2.390 4.455 1.00 93.25 83 PHE A CA 1
ATOM 646 C C . PHE A 1 83 ? 1.889 -1.121 4.514 1.00 93.25 83 PHE A C 1
ATOM 648 O O . PHE A 1 83 ? 1.083 -0.892 3.616 1.00 93.25 83 PHE A O 1
ATOM 655 N N . TYR A 1 84 ? 2.112 -0.292 5.535 1.00 95.06 84 TYR A N 1
ATOM 656 C CA . TYR A 1 84 ? 1.325 0.901 5.862 1.00 95.06 84 TYR A CA 1
ATOM 657 C C . TYR A 1 84 ? 2.258 2.078 6.140 1.00 95.06 84 TYR A C 1
ATOM 659 O O . TYR A 1 84 ? 3.035 1.984 7.073 1.00 95.06 84 TYR A O 1
ATOM 667 N N . ASP A 1 85 ? 2.205 3.187 5.408 1.00 93.38 85 ASP A N 1
ATOM 668 C CA . ASP A 1 85 ? 3.056 4.358 5.691 1.00 93.38 85 ASP A CA 1
ATOM 669 C C . ASP A 1 85 ? 2.258 5.649 5.500 1.00 93.38 85 ASP A C 1
ATOM 671 O O . ASP A 1 85 ? 1.515 5.791 4.531 1.00 93.38 85 ASP A O 1
ATOM 675 N N . ASP A 1 86 ? 2.391 6.588 6.432 1.00 93.62 86 ASP A N 1
ATOM 676 C CA . ASP A 1 86 ? 1.667 7.863 6.387 1.00 93.62 86 ASP A CA 1
ATOM 677 C C . ASP A 1 86 ? 2.383 8.919 5.527 1.00 93.62 86 ASP A C 1
ATOM 679 O O . ASP A 1 86 ? 1.770 9.887 5.073 1.00 93.62 86 ASP A O 1
ATOM 683 N N . ASP A 1 87 ? 3.679 8.735 5.253 1.00 94.25 87 ASP A N 1
ATOM 684 C CA . ASP A 1 87 ? 4.475 9.659 4.455 1.00 94.25 87 ASP A CA 1
ATOM 685 C C . ASP A 1 87 ? 4.368 9.335 2.958 1.00 94.25 87 ASP A C 1
ATOM 687 O O . ASP A 1 87 ? 5.159 8.599 2.353 1.00 94.25 87 ASP A O 1
ATOM 691 N N . THR A 1 88 ? 3.373 9.951 2.327 1.00 92.56 88 THR A N 1
ATOM 692 C CA . THR A 1 88 ? 3.160 9.873 0.877 1.00 92.56 88 THR A CA 1
ATOM 693 C C . THR A 1 88 ? 4.219 10.627 0.067 1.00 92.56 88 THR A C 1
ATOM 695 O O . THR A 1 88 ? 4.365 10.360 -1.129 1.00 92.56 88 THR A O 1
ATOM 698 N N . SER A 1 89 ? 5.020 11.505 0.688 1.00 95.56 89 SER A N 1
ATOM 699 C CA . SER A 1 89 ? 6.084 12.242 -0.007 1.00 95.56 89 SER A CA 1
ATOM 700 C C . SER A 1 89 ? 7.224 11.330 -0.467 1.00 95.56 89 SER A C 1
ATOM 702 O O . SER A 1 89 ? 7.883 11.631 -1.463 1.00 95.56 89 SER A O 1
ATOM 704 N N . LYS A 1 90 ? 7.396 10.161 0.172 1.00 93.62 90 LYS A N 1
ATOM 705 C CA . LYS A 1 90 ? 8.350 9.135 -0.283 1.00 93.62 90 LYS A CA 1
ATOM 706 C C . LYS A 1 90 ? 7.937 8.477 -1.602 1.00 93.62 90 LYS A C 1
ATOM 708 O O . LYS A 1 90 ? 8.739 7.751 -2.187 1.00 93.62 90 LYS A O 1
ATOM 713 N N . GLN A 1 91 ? 6.704 8.710 -2.067 1.00 96.00 91 GLN A N 1
ATOM 714 C CA . GLN A 1 91 ? 6.163 8.156 -3.310 1.00 96.00 91 GLN A CA 1
ATOM 715 C C . GLN A 1 91 ? 6.318 6.627 -3.363 1.00 96.00 91 GLN A C 1
ATOM 717 O O . GLN A 1 91 ? 6.911 6.072 -4.292 1.00 96.00 91 GLN A O 1
ATOM 722 N N . HIS A 1 92 ? 5.830 5.958 -2.316 1.00 97.06 92 HIS A N 1
ATOM 723 C CA . HIS A 1 92 ? 5.818 4.502 -2.224 1.00 97.06 92 HIS A CA 1
ATOM 724 C C . HIS A 1 92 ? 5.047 3.881 -3.395 1.00 97.06 92 HIS A C 1
ATOM 726 O O . HIS A 1 92 ? 3.992 4.377 -3.792 1.00 97.06 92 HIS A O 1
ATOM 732 N N . PHE A 1 93 ? 5.541 2.764 -3.918 1.00 96.25 93 PHE A N 1
ATOM 733 C CA . PHE A 1 93 ? 4.803 1.939 -4.871 1.00 96.25 93 PHE A CA 1
ATOM 734 C C . PHE A 1 93 ? 5.233 0.476 -4.768 1.00 96.25 93 PHE A C 1
ATOM 736 O O . PHE A 1 93 ? 6.395 0.179 -4.498 1.00 96.25 93 PHE A O 1
ATOM 743 N N . HIS A 1 94 ? 4.313 -0.455 -5.013 1.00 95.62 94 HIS A N 1
ATOM 744 C CA . HIS A 1 94 ? 4.655 -1.868 -5.155 1.00 95.62 94 HIS A CA 1
ATOM 745 C C . HIS A 1 94 ? 5.259 -2.121 -6.540 1.00 95.62 94 HIS A C 1
ATOM 747 O O . HIS A 1 94 ? 4.700 -1.663 -7.540 1.00 95.62 94 HIS A O 1
ATOM 753 N N . CYS A 1 95 ? 6.387 -2.828 -6.609 1.00 95.00 95 CYS A N 1
ATOM 754 C CA . CYS A 1 95 ? 6.940 -3.338 -7.860 1.00 95.00 95 CYS A CA 1
ATOM 755 C C . CYS A 1 95 ? 6.578 -4.816 -8.000 1.00 95.00 95 CYS A C 1
ATOM 757 O O . CYS A 1 95 ? 7.130 -5.643 -7.277 1.00 95.00 95 CYS A O 1
ATOM 759 N N . ASP A 1 96 ? 5.708 -5.137 -8.956 1.00 92.69 96 ASP A N 1
ATOM 760 C CA . ASP A 1 96 ? 5.206 -6.499 -9.162 1.00 92.69 96 ASP A CA 1
ATOM 761 C C . ASP A 1 96 ? 6.330 -7.480 -9.557 1.00 92.69 96 ASP A C 1
ATOM 763 O O . ASP A 1 96 ? 6.358 -8.609 -9.080 1.00 92.69 96 ASP A O 1
ATOM 767 N N . GLY A 1 97 ? 7.315 -7.031 -10.347 1.00 90.94 97 GLY A N 1
ATOM 768 C CA . GLY A 1 97 ? 8.469 -7.855 -10.741 1.00 90.94 97 GLY A CA 1
ATOM 769 C C . GLY A 1 97 ? 9.452 -8.143 -9.598 1.00 90.94 97 GLY A C 1
ATOM 770 O O . GLY A 1 97 ? 10.057 -9.210 -9.547 1.00 90.94 97 GLY A O 1
ATOM 771 N N . CYS A 1 98 ? 9.589 -7.226 -8.631 1.00 90.81 98 CYS A N 1
ATOM 772 C CA . CYS A 1 98 ? 10.424 -7.457 -7.445 1.00 90.81 98 CYS A CA 1
ATOM 773 C C . CYS A 1 98 ? 9.662 -8.102 -6.273 1.00 90.81 98 CYS A C 1
ATOM 775 O O . CYS A 1 98 ? 10.304 -8.558 -5.330 1.00 90.81 98 CYS A O 1
ATOM 777 N N . GLY A 1 99 ? 8.327 -8.052 -6.264 1.00 90.75 99 GLY A N 1
ATOM 778 C CA . GLY A 1 99 ? 7.496 -8.483 -5.134 1.00 90.75 99 GLY A CA 1
ATOM 779 C C . GLY A 1 99 ? 7.633 -7.620 -3.872 1.00 90.75 99 GLY A C 1
ATOM 780 O O . GLY A 1 99 ? 7.287 -8.068 -2.783 1.00 90.75 99 GLY A O 1
ATOM 781 N N . ILE A 1 100 ? 8.151 -6.390 -3.978 1.00 92.69 100 ILE A N 1
ATOM 782 C CA . ILE A 1 100 ? 8.384 -5.501 -2.826 1.00 92.69 100 ILE A CA 1
ATOM 783 C C . ILE A 1 100 ? 7.973 -4.054 -3.104 1.00 92.69 100 ILE A C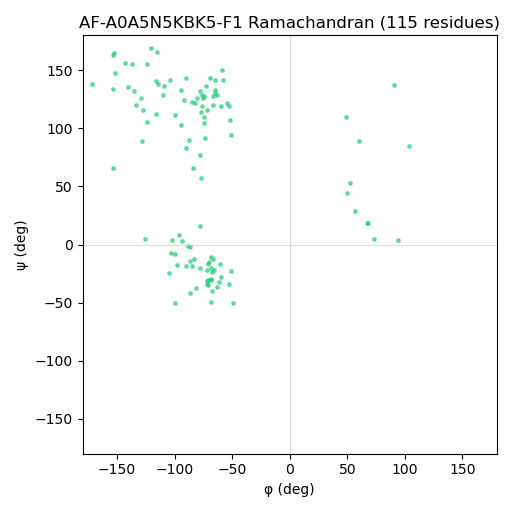 1
ATOM 785 O O . ILE A 1 100 ? 7.975 -3.586 -4.246 1.00 92.69 100 ILE A O 1
ATOM 789 N N . CYS A 1 101 ? 7.672 -3.316 -2.033 1.00 94.44 101 CYS A N 1
ATOM 790 C CA . CYS A 1 101 ? 7.485 -1.868 -2.100 1.00 94.44 101 CYS A CA 1
ATOM 791 C C . CYS A 1 101 ? 8.824 -1.139 -2.290 1.00 94.44 101 CYS A C 1
ATOM 793 O O . CYS A 1 101 ? 9.820 -1.438 -1.633 1.00 94.44 101 CYS A O 1
ATOM 795 N N . ARG A 1 102 ? 8.826 -0.148 -3.177 1.00 94.44 102 ARG A N 1
ATOM 796 C CA . ARG A 1 102 ? 9.931 0.766 -3.482 1.00 94.44 102 ARG A CA 1
ATOM 797 C C . ARG A 1 102 ? 9.492 2.210 -3.210 1.00 94.44 102 ARG A C 1
ATOM 799 O O . ARG A 1 102 ? 8.311 2.468 -2.985 1.00 94.44 102 ARG A O 1
ATOM 806 N N . LEU A 1 103 ? 10.447 3.139 -3.230 1.00 95.75 103 LEU A N 1
ATOM 807 C CA . LEU A 1 103 ? 10.245 4.581 -3.029 1.00 95.75 103 LEU A CA 1
ATOM 808 C C . LEU A 1 103 ? 10.600 5.360 -4.305 1.00 95.75 103 LEU A C 1
ATOM 810 O O . LEU A 1 103 ? 11.295 4.833 -5.172 1.00 95.75 103 LEU A O 1
ATOM 814 N N . GLY A 1 104 ? 10.193 6.628 -4.382 1.00 94.69 104 GLY A N 1
ATOM 815 C CA . GLY A 1 104 ? 10.601 7.570 -5.435 1.00 94.69 104 GLY A CA 1
ATOM 816 C C . GLY A 1 104 ? 9.655 7.683 -6.637 1.00 94.69 104 GLY A C 1
ATOM 817 O O . GLY A 1 104 ? 9.954 8.438 -7.567 1.00 94.69 104 GLY A O 1
ATOM 818 N N . GLY A 1 105 ? 8.517 6.984 -6.592 1.00 93.62 105 GLY A N 1
ATOM 819 C CA . GLY A 1 105 ? 7.469 7.026 -7.610 1.00 93.62 105 GLY A CA 1
ATOM 820 C C . GLY A 1 105 ? 7.650 5.982 -8.711 1.00 93.62 105 GLY A C 1
ATOM 821 O O . GLY A 1 105 ? 8.751 5.761 -9.220 1.00 93.62 105 GLY A O 1
ATOM 822 N N . ARG A 1 106 ? 6.542 5.337 -9.101 1.00 93.81 106 ARG A N 1
ATOM 823 C CA . ARG A 1 106 ? 6.521 4.290 -10.139 1.00 93.81 106 ARG A CA 1
ATOM 824 C C . ARG A 1 106 ? 6.991 4.829 -11.492 1.00 93.81 106 ARG A C 1
ATOM 826 O O . ARG A 1 106 ? 7.615 4.106 -12.256 1.00 93.81 106 ARG A O 1
ATOM 833 N N . GLU A 1 107 ? 6.722 6.097 -11.783 1.00 93.62 107 GLU A N 1
ATOM 834 C CA . GLU A 1 107 ? 7.067 6.761 -13.04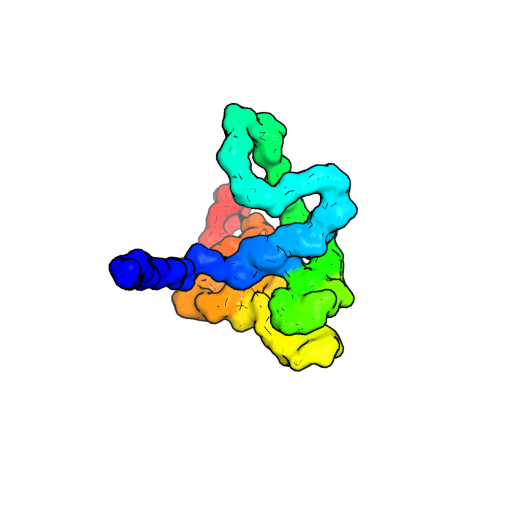0 1.00 93.62 107 GLU A CA 1
ATOM 835 C C . GLU A 1 107 ? 8.573 6.971 -13.241 1.00 93.62 107 GLU A C 1
ATOM 837 O O . GLU A 1 107 ? 9.016 7.165 -14.372 1.00 93.62 107 GLU A O 1
ATOM 842 N N . LYS A 1 108 ? 9.363 6.931 -12.160 1.00 90.50 108 LYS A N 1
ATOM 843 C CA . LYS A 1 108 ? 10.825 7.098 -12.205 1.00 90.50 108 LYS A CA 1
ATOM 844 C C . LYS A 1 108 ? 11.580 5.778 -12.092 1.00 90.50 108 LYS A C 1
ATOM 846 O O . LYS A 1 108 ? 12.808 5.781 -12.025 1.00 90.50 108 LYS A O 1
ATOM 851 N N . PHE A 1 109 ? 10.861 4.661 -12.048 1.00 92.50 109 PHE A N 1
ATOM 852 C CA . PHE A 1 109 ? 11.427 3.341 -11.837 1.00 92.50 109 PHE A CA 1
ATOM 853 C C . PHE A 1 109 ? 11.218 2.447 -13.056 1.00 92.50 109 PHE A C 1
ATOM 855 O O . PHE A 1 109 ? 10.160 2.443 -13.682 1.00 92.50 109 PHE A O 1
ATOM 862 N N . PHE A 1 110 ? 12.238 1.652 -13.365 1.00 91.25 110 PHE A N 1
ATOM 863 C CA . PHE A 1 110 ? 12.196 0.641 -14.407 1.00 91.25 110 PHE A CA 1
ATOM 864 C C . PHE A 1 110 ? 12.686 -0.682 -13.828 1.00 91.25 110 PHE A C 1
ATOM 866 O O . PHE A 1 110 ? 13.788 -0.734 -13.287 1.00 91.25 110 PHE A O 1
ATOM 873 N N . HIS A 1 111 ? 11.873 -1.728 -13.973 1.00 90.31 111 HIS A N 1
ATOM 874 C CA . HIS A 1 111 ? 12.253 -3.088 -13.617 1.00 90.31 111 HIS A CA 1
ATOM 875 C C . HIS A 1 111 ? 12.850 -3.800 -14.832 1.00 90.31 111 HIS A C 1
ATOM 877 O O . HIS A 1 111 ? 12.209 -3.912 -15.879 1.00 90.31 111 HIS A O 1
ATOM 883 N N . CYS A 1 112 ? 14.067 -4.313 -14.697 1.00 90.94 112 CYS A N 1
ATOM 884 C CA . CYS A 1 112 ? 14.687 -5.167 -15.691 1.00 90.94 112 CYS A CA 1
ATOM 885 C C . CYS A 1 112 ? 14.452 -6.641 -15.345 1.00 90.94 112 CYS A C 1
ATOM 887 O O . CYS A 1 112 ? 15.187 -7.217 -14.546 1.00 90.94 112 CYS A O 1
ATOM 889 N N . GLU A 1 113 ? 13.513 -7.286 -16.041 1.00 88.75 113 GLU A N 1
ATOM 890 C CA . GLU A 1 113 ? 13.192 -8.719 -15.884 1.00 88.75 113 GLU A CA 1
ATOM 891 C C . GLU A 1 113 ? 14.423 -9.638 -15.997 1.00 88.75 113 GLU A C 1
ATOM 893 O O . GLU A 1 113 ? 14.534 -10.653 -15.320 1.00 88.75 113 GLU A O 1
ATOM 898 N N . LYS A 1 114 ? 15.398 -9.274 -16.842 1.00 90.81 114 LYS A N 1
ATOM 899 C CA . LYS A 1 114 ? 16.631 -10.063 -17.012 1.00 90.81 114 LYS A CA 1
ATOM 900 C C . LYS A 1 114 ? 17.566 -9.973 -15.809 1.00 90.81 114 LYS A C 1
ATOM 902 O O . LYS A 1 114 ? 18.318 -10.909 -15.563 1.00 90.81 114 LYS A O 1
ATOM 907 N N . CYS A 1 115 ? 17.567 -8.836 -15.117 1.00 88.75 115 CYS A N 1
ATOM 908 C CA . CYS A 1 115 ? 18.440 -8.593 -13.972 1.00 88.75 115 CYS A CA 1
ATOM 909 C C . CYS A 1 115 ? 17.732 -8.846 -12.633 1.00 88.75 115 CYS A C 1
ATOM 911 O O . CYS A 1 115 ? 18.417 -8.978 -11.623 1.00 88.75 115 CYS A O 1
ATOM 913 N N . GLY A 1 116 ? 16.395 -8.882 -12.612 1.00 77.50 116 GLY A N 1
ATOM 914 C CA . GLY A 1 116 ? 15.593 -8.928 -11.386 1.00 77.50 116 GLY A CA 1
ATOM 915 C C . GLY A 1 116 ? 15.669 -7.641 -10.554 1.00 77.50 116 GLY A C 1
ATOM 916 O O . GLY A 1 116 ? 15.372 -7.662 -9.360 1.00 77.50 116 GLY A O 1
ATOM 917 N N . LEU A 1 117 ? 16.095 -6.530 -11.167 1.00 73.81 117 LEU A N 1
ATOM 918 C CA . LEU A 1 117 ? 16.333 -5.234 -10.523 1.00 73.81 117 LEU A CA 1
ATOM 919 C C . LEU A 1 117 ? 15.502 -4.158 -11.206 1.00 73.81 117 LEU A C 1
ATOM 921 O O . LEU A 1 117 ? 15.634 -4.027 -12.442 1.00 73.81 117 LEU A O 1
#

pLDDT: mean 74.56, std 24.97, range [30.28, 97.62]

Secondary structure (DSSP, 8-state):
-----PPPP----HHHHHHHSS--SSS---S-----GGG-----GGG--EEE-TTT--EEES-SB-TTT--BS-SEEETTTTEEES-GGG--EEETTTTEEESS-GGG----TTTT-

Foldseek 3Di:
DDDDDDDDDPDDWLQVVFVVPQPPPPDDDDDDPPPDPVPPDDPQQQPDQWTAQPVPRDIDGQDQADPPPRDGSAPDADNRRSGHGPPCVQQWDQDPLLSDIDGDHPVPDDADNVVSD

InterPro domains:
  IPR008913 Zinc finger, CHY-type [PF05495] (38-76)
  IPR008913 Zinc finger, CHY-type [PS51266] (1-71)
  IPR017921 Zinc finger, CTCHY-type [PS51270] (73-117)
  IPR037274 Zinc finger, CHY-type superfamily [SSF161219] (39-72)
  IPR037275 Zinc finger, CTCHY-type superfamily [SSF161245] (74-116)